Protein AF-A0AAV1DJA3-F1 (afdb_monomer)

Structure (mmCIF, N/CA/C/O backbone):
data_AF-A0AAV1DJA3-F1
#
_entry.id   AF-A0AAV1DJA3-F1
#
loop_
_atom_site.group_PDB
_atom_site.id
_atom_site.type_symbol
_atom_site.label_atom_id
_atom_site.label_alt_id
_atom_site.label_comp_id
_atom_site.label_asym_id
_atom_site.label_entity_i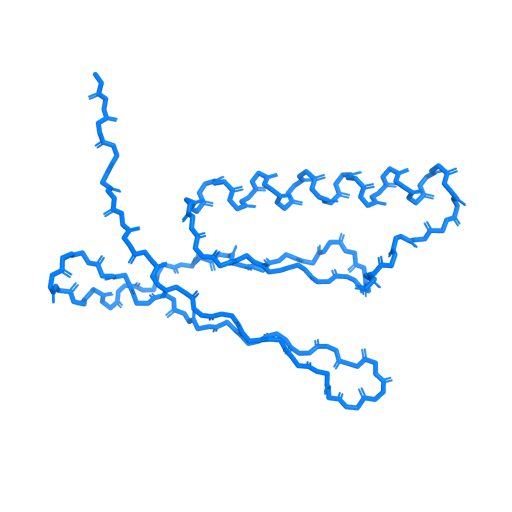d
_atom_site.label_seq_id
_atom_site.pdbx_PDB_ins_code
_atom_site.Cartn_x
_atom_site.Cartn_y
_atom_site.Cartn_z
_atom_site.occupancy
_atom_site.B_iso_or_equiv
_atom_site.auth_seq_id
_atom_site.auth_comp_id
_atom_site.auth_asym_id
_atom_site.auth_atom_id
_atom_site.pdbx_PDB_model_num
ATOM 1 N N . MET A 1 1 ? 29.871 1.042 -15.885 1.00 34.12 1 MET A N 1
ATOM 2 C CA . MET A 1 1 ? 28.523 1.605 -15.642 1.00 34.12 1 MET A CA 1
ATOM 3 C C . MET A 1 1 ? 27.510 0.701 -16.334 1.00 34.12 1 MET A C 1
ATOM 5 O O . MET A 1 1 ? 27.438 0.722 -17.554 1.00 34.12 1 MET A O 1
ATOM 9 N N . HIS A 1 2 ? 26.801 -0.158 -15.596 1.00 33.09 2 HIS A N 1
ATOM 10 C CA . HIS A 1 2 ? 25.740 -0.985 -16.181 1.00 33.09 2 HIS A CA 1
ATOM 11 C C . HIS A 1 2 ? 24.483 -0.128 -16.348 1.00 33.09 2 HIS A C 1
ATOM 13 O O . HIS A 1 2 ? 23.835 0.234 -15.368 1.00 33.09 2 HIS A O 1
ATOM 19 N N . ALA A 1 3 ? 24.175 0.246 -17.589 1.00 34.19 3 ALA A N 1
ATOM 20 C CA . ALA A 1 3 ? 22.924 0.906 -17.925 1.00 34.19 3 ALA A CA 1
ATOM 21 C C . ALA A 1 3 ? 21.793 -0.126 -17.834 1.00 34.19 3 ALA A C 1
ATOM 23 O O . ALA A 1 3 ? 21.682 -1.018 -18.675 1.00 34.19 3 ALA A O 1
ATOM 24 N N . TYR A 1 4 ? 20.969 -0.027 -16.792 1.00 40.41 4 TYR A N 1
ATOM 25 C CA . TYR A 1 4 ? 19.745 -0.814 -16.714 1.00 40.41 4 TYR A CA 1
ATOM 26 C C . TYR A 1 4 ? 18.798 -0.378 -17.843 1.00 40.41 4 TYR A C 1
ATOM 28 O O . TYR A 1 4 ? 18.645 0.828 -18.071 1.00 40.41 4 TYR A O 1
ATOM 36 N N . PRO A 1 5 ? 18.158 -1.316 -18.562 1.00 45.16 5 PRO A N 1
ATOM 37 C CA . PRO A 1 5 ? 17.194 -0.957 -19.588 1.00 45.16 5 PRO A CA 1
ATOM 38 C C . PRO A 1 5 ? 16.056 -0.136 -18.967 1.00 45.16 5 PRO A C 1
ATOM 40 O O . PRO A 1 5 ? 15.437 -0.567 -17.993 1.00 45.16 5 PRO A O 1
ATOM 43 N N . LYS A 1 6 ? 15.771 1.043 -19.536 1.00 44.66 6 LYS A N 1
ATOM 44 C CA . LYS A 1 6 ? 14.568 1.819 -19.217 1.00 44.66 6 LYS A CA 1
ATOM 45 C C . LYS A 1 6 ? 13.358 1.050 -19.746 1.00 44.66 6 LYS A C 1
ATOM 47 O O . LYS A 1 6 ? 13.099 1.050 -20.946 1.00 44.66 6 LYS A O 1
ATOM 52 N N . TYR A 1 7 ? 12.665 0.342 -18.864 1.00 50.00 7 TYR A N 1
ATOM 53 C CA . TYR A 1 7 ? 11.349 -0.206 -19.163 1.00 50.00 7 TYR A CA 1
ATOM 54 C C . TYR A 1 7 ? 10.310 0.845 -18.778 1.00 50.00 7 TYR A C 1
ATOM 56 O O . TYR A 1 7 ? 10.126 1.108 -17.592 1.00 50.00 7 TYR A O 1
ATOM 64 N N . ASP A 1 8 ? 9.631 1.427 -19.766 1.00 50.47 8 ASP A N 1
ATOM 65 C CA . ASP A 1 8 ? 8.432 2.228 -19.520 1.00 50.47 8 ASP A CA 1
ATOM 66 C C . ASP A 1 8 ? 7.280 1.269 -19.213 1.00 50.47 8 ASP A C 1
ATOM 68 O O . ASP A 1 8 ? 6.541 0.815 -20.091 1.00 50.47 8 ASP A O 1
ATOM 72 N N . THR A 1 9 ? 7.155 0.886 -17.945 1.00 54.56 9 THR A N 1
ATOM 73 C CA . THR A 1 9 ? 5.972 0.178 -17.463 1.00 54.56 9 THR A CA 1
ATOM 74 C C . THR A 1 9 ? 4.875 1.191 -17.190 1.00 54.56 9 THR A C 1
ATOM 76 O O . THR A 1 9 ? 4.820 1.791 -16.119 1.00 54.56 9 THR A O 1
ATOM 79 N N . ALA A 1 10 ? 4.003 1.383 -18.177 1.00 55.47 10 ALA A N 1
ATOM 80 C CA . ALA A 1 10 ? 2.730 2.051 -17.972 1.00 55.47 10 ALA A CA 1
ATOM 81 C C . ALA A 1 10 ? 1.810 1.093 -17.202 1.00 55.47 10 ALA A C 1
ATOM 83 O O . ALA A 1 10 ? 1.212 0.191 -17.785 1.00 55.47 10 ALA A O 1
ATOM 84 N N . THR A 1 11 ? 1.760 1.245 -15.881 1.00 65.00 11 THR A N 1
ATOM 85 C CA . THR A 1 11 ? 0.767 0.583 -15.029 1.00 65.00 11 THR A CA 1
ATOM 86 C C . THR A 1 11 ? -0.216 1.610 -14.516 1.00 65.00 11 THR A C 1
ATOM 88 O O . THR A 1 11 ? 0.179 2.569 -13.851 1.00 65.00 11 THR A O 1
ATOM 91 N N . THR A 1 12 ? -1.487 1.387 -14.824 1.00 70.88 12 THR A N 1
ATOM 92 C CA . THR A 1 12 ? -2.597 2.178 -14.307 1.00 70.88 12 THR A CA 1
ATOM 93 C C . THR A 1 12 ? -3.164 1.476 -13.082 1.00 70.88 12 THR A C 1
ATOM 95 O O . THR A 1 12 ? -3.480 0.287 -13.123 1.00 70.88 12 THR A O 1
ATOM 98 N N . THR A 1 13 ? -3.296 2.230 -11.998 1.00 74.56 13 THR A N 1
ATOM 99 C CA . THR A 1 13 ? -3.952 1.780 -10.773 1.00 74.56 13 THR A CA 1
ATOM 100 C C . THR A 1 13 ? -5.207 2.610 -10.572 1.00 74.56 13 THR A C 1
ATOM 102 O O . THR A 1 13 ? -5.137 3.838 -10.603 1.00 74.56 13 THR A O 1
ATOM 105 N N . LEU A 1 14 ? -6.340 1.950 -10.348 1.00 77.44 14 LEU A N 1
ATOM 106 C CA . LEU A 1 14 ? -7.601 2.596 -10.006 1.00 77.44 14 LEU A CA 1
ATOM 107 C C . LEU A 1 14 ? -7.984 2.205 -8.577 1.00 77.44 14 LEU A C 1
ATOM 109 O O . LEU A 1 14 ? -8.058 1.021 -8.260 1.00 77.44 14 LEU A O 1
ATOM 113 N N . GLY A 1 15 ? -8.244 3.194 -7.728 1.00 78.75 15 GLY A N 1
ATOM 114 C CA . GLY A 1 15 ? -8.837 2.991 -6.408 1.00 78.75 15 GLY A CA 1
ATOM 115 C C . GLY A 1 15 ? -10.214 3.635 -6.358 1.00 78.75 15 GLY A C 1
ATOM 116 O O . GLY A 1 15 ? -10.366 4.780 -6.782 1.00 78.75 15 GLY A O 1
ATOM 117 N N . PHE A 1 16 ? -11.210 2.917 -5.852 1.00 78.94 16 PHE A N 1
ATOM 118 C CA . PHE A 1 16 ? -12.529 3.479 -5.578 1.00 78.94 16 PHE A CA 1
ATOM 119 C C . PHE A 1 16 ? -13.111 2.888 -4.295 1.00 78.94 16 PHE A C 1
ATOM 121 O O . PHE A 1 16 ? -12.744 1.797 -3.857 1.00 78.94 16 PHE A O 1
ATOM 128 N N . ILE A 1 17 ? -14.016 3.645 -3.683 1.00 77.75 17 ILE A N 1
ATOM 129 C CA . ILE A 1 17 ? -14.746 3.240 -2.484 1.00 77.75 17 ILE A CA 1
ATOM 130 C C . ILE A 1 17 ? -16.100 2.720 -2.952 1.00 77.75 17 ILE A C 1
ATOM 132 O O . ILE A 1 17 ? -16.820 3.432 -3.657 1.00 77.75 17 ILE A O 1
ATOM 136 N N . TYR A 1 18 ? -16.439 1.488 -2.587 1.00 72.94 18 TYR A N 1
ATOM 137 C CA . TYR A 1 18 ? -17.730 0.892 -2.911 1.00 72.94 18 TYR A CA 1
ATOM 138 C C . TYR A 1 18 ? -18.410 0.433 -1.628 1.00 72.94 18 TYR A C 1
ATOM 140 O O . TYR A 1 18 ? -17.919 -0.468 -0.966 1.00 72.94 18 TYR A O 1
ATOM 148 N N . ASN A 1 19 ? -19.549 1.048 -1.293 1.00 62.44 19 ASN A N 1
ATOM 149 C CA . ASN A 1 19 ? -20.211 0.927 0.011 1.00 62.44 19 ASN A CA 1
ATOM 150 C C . ASN A 1 19 ? -19.331 1.354 1.202 1.00 62.44 19 ASN A C 1
ATOM 152 O O . ASN A 1 19 ? -18.117 1.494 1.103 1.00 62.44 19 ASN A O 1
ATOM 156 N N . SER A 1 20 ? -19.982 1.661 2.324 1.00 65.19 20 SER A N 1
ATOM 157 C CA . SER A 1 20 ? -19.434 2.350 3.501 1.00 65.19 20 SER A CA 1
ATOM 158 C C . SER A 1 20 ? -18.261 1.630 4.195 1.00 65.19 20 SER A C 1
ATOM 160 O O . SER A 1 20 ? -18.419 1.131 5.306 1.00 65.19 20 SER A O 1
ATOM 162 N N . GLY A 1 21 ? -17.078 1.61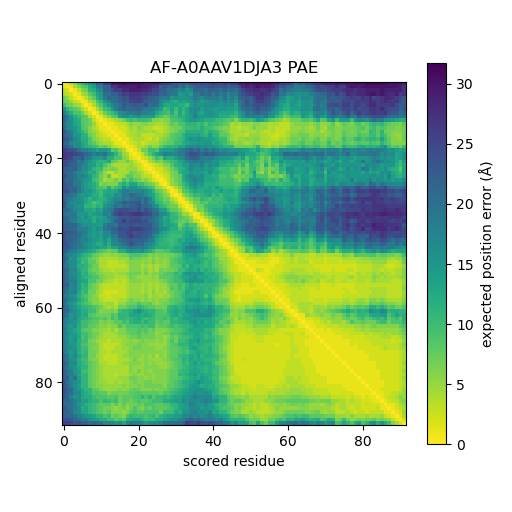1 3.579 1.00 64.94 21 GLY A N 1
ATOM 163 C CA . GLY A 1 21 ? -15.834 1.132 4.190 1.00 64.94 21 GLY A CA 1
ATOM 164 C C . GLY A 1 21 ? -14.976 0.222 3.314 1.00 64.94 21 GLY A C 1
ATOM 165 O O . GLY A 1 21 ? -13.794 0.068 3.620 1.00 64.94 21 GLY A O 1
ATOM 166 N N . ASP A 1 22 ? -15.511 -0.327 2.220 1.00 64.69 22 ASP A N 1
ATOM 167 C CA . ASP A 1 22 ? -14.746 -1.237 1.369 1.00 64.69 22 ASP A CA 1
ATOM 168 C C . ASP A 1 22 ? -14.002 -0.449 0.282 1.00 64.69 22 ASP A C 1
ATOM 170 O O . ASP A 1 22 ? -14.582 0.139 -0.636 1.00 64.69 22 ASP A O 1
ATOM 174 N N . VAL A 1 23 ? -12.674 -0.421 0.408 1.00 66.00 23 VAL A N 1
ATOM 175 C CA . VAL A 1 23 ? -11.778 0.156 -0.597 1.00 66.00 23 VAL A CA 1
ATOM 176 C C . VAL A 1 23 ? -11.366 -0.946 -1.558 1.00 66.00 23 VAL A C 1
ATOM 178 O O . VAL A 1 23 ? -10.664 -1.886 -1.181 1.00 66.00 23 VAL A O 1
ATOM 181 N N . MET A 1 24 ? -11.768 -0.811 -2.818 1.00 63.44 24 MET A N 1
ATOM 182 C CA . MET A 1 24 ? -11.380 -1.727 -3.879 1.00 63.44 24 MET A CA 1
ATOM 183 C C . MET A 1 24 ? -10.295 -1.072 -4.735 1.00 63.44 24 MET A C 1
ATOM 185 O O . MET A 1 24 ? -10.465 0.036 -5.249 1.00 63.44 24 MET A O 1
ATOM 189 N N . VAL A 1 25 ? -9.158 -1.756 -4.881 1.00 65.50 25 VAL A N 1
ATOM 190 C CA . VAL A 1 25 ? -8.061 -1.317 -5.751 1.00 65.50 25 VAL A CA 1
ATOM 191 C C . VAL A 1 25 ? -7.926 -2.300 -6.900 1.00 65.50 25 VAL A C 1
ATOM 193 O O . VAL A 1 25 ? -7.656 -3.482 -6.696 1.00 65.50 25 VAL A O 1
ATOM 196 N N . VAL A 1 26 ? -8.119 -1.796 -8.115 1.00 65.19 26 VAL A N 1
ATOM 197 C CA . VAL A 1 26 ? -7.950 -2.541 -9.360 1.00 65.19 26 VAL A CA 1
ATOM 198 C C . VAL A 1 26 ? -6.600 -2.167 -9.957 1.00 65.19 26 VAL A C 1
ATOM 200 O O . VAL A 1 26 ? -6.291 -0.991 -10.166 1.00 65.19 26 VAL A O 1
ATOM 203 N N . LEU A 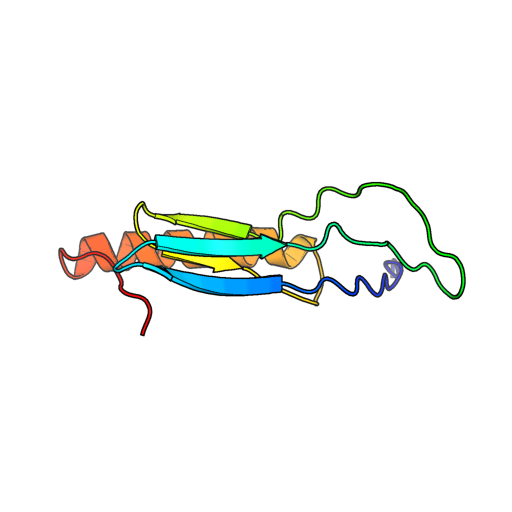1 27 ? -5.792 -3.185 -10.226 1.00 65.62 27 LEU A N 1
ATOM 204 C CA . LEU A 1 27 ? -4.482 -3.050 -10.851 1.00 65.62 27 LEU A CA 1
ATOM 205 C C . LEU A 1 27 ? -4.586 -3.572 -12.278 1.00 65.62 27 LEU A C 1
ATOM 207 O O . LEU A 1 27 ? -4.996 -4.715 -12.480 1.00 65.62 27 LEU A O 1
ATOM 211 N N . ASP A 1 28 ? -4.186 -2.768 -13.260 1.00 65.06 28 ASP A N 1
ATOM 212 C CA . ASP A 1 28 ? -3.948 -3.306 -14.595 1.00 65.06 28 ASP A CA 1
ATOM 213 C C . ASP A 1 28 ? -2.646 -4.123 -14.576 1.00 65.06 28 ASP A C 1
ATOM 215 O O . ASP A 1 28 ? -1.590 -3.635 -14.150 1.00 65.06 28 ASP A O 1
ATOM 219 N N . HIS A 1 29 ? -2.705 -5.386 -15.008 1.00 56.81 29 HIS A N 1
ATOM 220 C CA . HIS A 1 29 ? -1.508 -6.212 -15.125 1.00 56.81 29 HIS A CA 1
ATOM 221 C C . HIS A 1 29 ? -0.628 -5.647 -16.237 1.00 56.81 29 HIS A C 1
ATOM 223 O O . HIS A 1 29 ? -1.037 -5.527 -17.391 1.00 56.81 29 HIS A O 1
ATOM 229 N N . SER A 1 30 ? 0.605 -5.288 -15.878 1.00 52.41 30 SER A N 1
ATOM 230 C CA . SER A 1 30 ? 1.496 -4.532 -16.749 1.00 52.41 30 SER A CA 1
ATOM 231 C C . SER A 1 30 ? 1.670 -5.179 -18.120 1.00 52.41 30 SER A C 1
ATOM 233 O O . SER A 1 30 ? 2.244 -6.263 -18.235 1.00 52.41 30 SER A O 1
ATOM 235 N N . ARG A 1 31 ? 1.285 -4.451 -19.168 1.00 51.88 31 ARG A 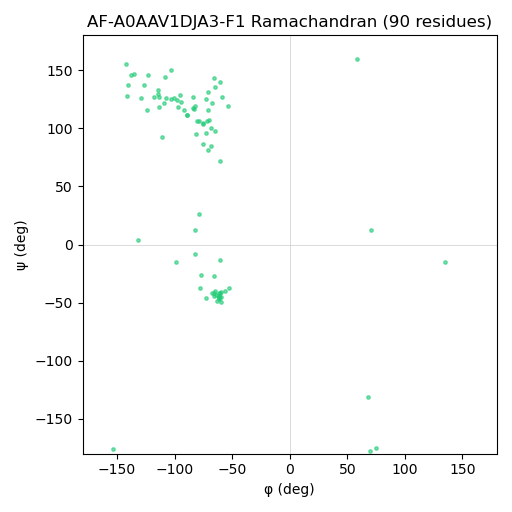N 1
ATOM 236 C CA . ARG A 1 31 ? 1.803 -4.662 -20.519 1.00 51.88 31 ARG A CA 1
ATOM 237 C C . ARG A 1 31 ? 3.217 -4.089 -20.557 1.00 51.88 31 ARG A C 1
ATOM 239 O O . ARG A 1 31 ? 3.397 -2.874 -20.584 1.00 51.88 31 ARG A O 1
ATOM 246 N N . THR A 1 32 ? 4.246 -4.931 -20.527 1.00 50.25 32 THR A N 1
ATOM 247 C CA . THR A 1 32 ? 5.627 -4.457 -20.677 1.00 50.25 32 THR A CA 1
ATOM 248 C C . THR A 1 32 ? 5.856 -4.002 -22.117 1.00 50.25 32 THR A C 1
ATOM 250 O O . THR A 1 32 ? 5.959 -4.820 -23.037 1.00 50.25 32 THR A O 1
ATOM 253 N N . ARG A 1 33 ? 5.940 -2.683 -22.325 1.00 47.09 33 ARG A N 1
ATOM 254 C CA . ARG A 1 33 ? 6.376 -2.081 -23.590 1.00 47.09 33 ARG A CA 1
ATOM 255 C C . ARG A 1 33 ? 7.903 -2.025 -23.601 1.00 47.09 33 ARG A C 1
ATOM 257 O O . ARG A 1 33 ? 8.511 -1.363 -22.764 1.00 47.09 33 ARG A O 1
ATOM 264 N N . ARG A 1 34 ? 8.537 -2.725 -24.543 1.00 51.34 34 ARG A N 1
ATOM 265 C CA . ARG A 1 34 ? 9.970 -2.565 -24.837 1.00 51.34 34 ARG A CA 1
ATOM 266 C C . ARG A 1 34 ? 10.065 -1.921 -26.220 1.00 51.34 34 ARG A C 1
ATOM 268 O O . ARG A 1 34 ? 9.986 -2.610 -27.233 1.00 51.34 34 ARG A O 1
ATOM 275 N N . GLY A 1 35 ? 10.136 -0.590 -26.268 1.00 59.06 35 GLY A N 1
ATOM 276 C CA . GLY A 1 35 ? 10.010 0.161 -27.524 1.00 59.06 35 GLY A CA 1
ATOM 277 C C . GLY A 1 35 ? 8.594 0.068 -28.117 1.00 59.06 35 GLY A C 1
ATOM 278 O O . GLY A 1 35 ? 7.611 0.264 -27.404 1.00 59.06 35 GLY A O 1
ATOM 279 N N . SER A 1 36 ? 8.478 -0.241 -29.412 1.00 50.06 36 SER A N 1
ATOM 280 C CA . SER A 1 3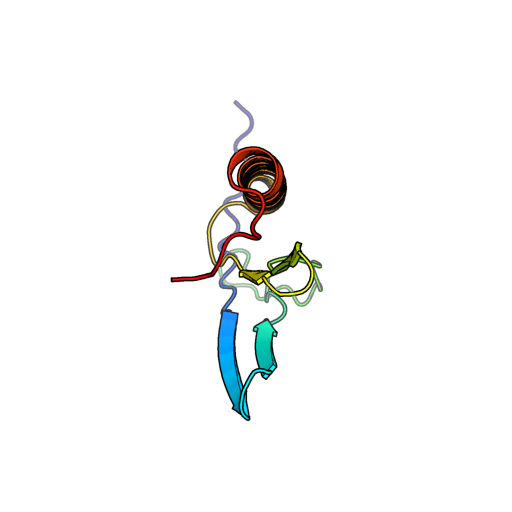6 ? 7.200 -0.410 -30.129 1.00 50.06 36 SER A CA 1
ATOM 281 C C . SER A 1 36 ? 6.550 -1.789 -29.953 1.00 50.06 36 SER A C 1
ATOM 283 O O . SER A 1 36 ? 5.400 -1.967 -30.352 1.00 50.06 36 SER A O 1
ATOM 285 N N . SER A 1 37 ? 7.238 -2.757 -29.339 1.00 47.62 37 SER A N 1
ATOM 286 C CA . SER A 1 37 ? 6.711 -4.112 -29.167 1.00 47.62 37 SER A CA 1
ATOM 287 C C . SER A 1 37 ? 6.031 -4.275 -27.807 1.00 47.62 37 SER A C 1
ATOM 289 O O . SER A 1 37 ? 6.641 -4.074 -26.751 1.00 47.62 37 SER A O 1
ATOM 291 N N . LEU A 1 38 ? 4.757 -4.668 -27.839 1.00 52.47 38 LEU A N 1
ATOM 292 C CA . LEU A 1 38 ? 4.032 -5.198 -26.688 1.00 52.47 38 LEU A CA 1
ATOM 293 C C . LEU A 1 38 ? 4.587 -6.592 -26.387 1.00 52.47 38 LEU A C 1
ATOM 295 O O . LEU A 1 38 ? 4.488 -7.487 -27.220 1.00 52.47 38 LEU A O 1
ATOM 299 N N . SER A 1 39 ? 5.200 -6.774 -25.220 1.00 51.84 39 SER A N 1
ATOM 300 C CA . SER A 1 39 ? 5.514 -8.113 -24.723 1.00 51.84 39 SER A CA 1
ATOM 301 C C . SER A 1 39 ? 4.414 -8.543 -23.757 1.00 51.84 39 SER A C 1
ATOM 303 O O . SER A 1 39 ? 4.183 -7.892 -22.740 1.00 51.84 39 SER A O 1
ATOM 305 N N . SER A 1 40 ? 3.718 -9.626 -24.098 1.00 44.41 40 SER A N 1
ATOM 306 C CA . SER A 1 40 ? 2.605 -10.212 -23.336 1.00 44.41 40 SER A CA 1
ATOM 307 C C . SER A 1 40 ? 3.075 -11.054 -22.146 1.00 44.41 40 SER A C 1
ATOM 309 O O . SER A 1 40 ? 2.399 -12.004 -21.763 1.00 44.41 40 SER A O 1
ATOM 311 N N . TYR A 1 41 ? 4.258 -10.773 -21.598 1.00 44.09 41 TYR A N 1
ATOM 312 C CA . TYR A 1 41 ? 4.749 -11.525 -20.452 1.00 44.09 41 TYR A CA 1
ATOM 313 C C . TYR A 1 41 ? 4.118 -10.951 -19.184 1.00 44.09 41 TYR A C 1
ATOM 315 O O . TYR A 1 41 ? 4.341 -9.772 -18.893 1.00 44.09 41 TYR A O 1
ATOM 323 N N . PRO A 1 42 ? 3.354 -11.749 -18.416 1.00 48.28 42 PRO A N 1
ATOM 324 C CA . PRO A 1 42 ? 2.893 -11.336 -17.105 1.00 48.28 42 PRO A CA 1
ATOM 325 C C . PRO A 1 42 ? 4.126 -11.185 -16.219 1.00 48.28 42 PRO A C 1
ATOM 327 O O . PRO A 1 42 ? 4.681 -12.151 -15.705 1.00 48.28 42 PRO A O 1
ATOM 330 N N . CYS A 1 43 ? 4.608 -9.957 -16.080 1.00 48.75 43 CYS A N 1
ATOM 331 C CA . CYS A 1 43 ? 5.512 -9.629 -15.001 1.00 48.75 43 CYS A CA 1
ATOM 332 C C . CYS A 1 43 ? 4.611 -9.354 -13.794 1.00 48.75 43 CYS A C 1
ATOM 334 O O . CYS A 1 43 ? 3.808 -8.420 -13.876 1.00 48.75 43 CYS A O 1
ATOM 336 N N . PRO A 1 44 ? 4.683 -10.143 -12.710 1.00 53.50 44 PRO A N 1
ATO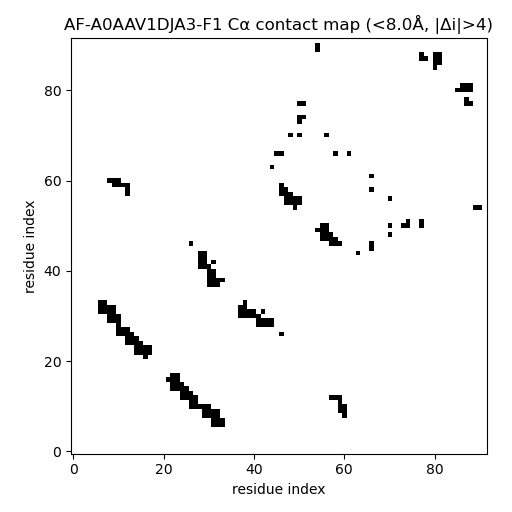M 337 C CA . PRO A 1 44 ? 3.970 -9.825 -11.484 1.00 53.50 44 PRO A CA 1
ATOM 338 C C . PRO A 1 44 ? 4.627 -8.575 -10.893 1.00 53.50 44 PRO A C 1
ATOM 340 O O . PRO A 1 44 ? 5.574 -8.649 -10.118 1.00 53.50 44 PRO A O 1
ATOM 343 N N . ILE A 1 45 ? 4.201 -7.399 -11.351 1.00 57.03 45 ILE A N 1
ATOM 344 C CA . ILE A 1 45 ? 4.539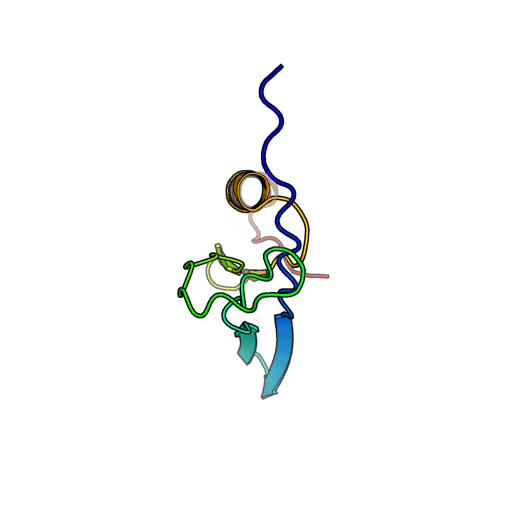 -6.159 -10.670 1.00 57.03 45 ILE A CA 1
ATOM 345 C C . ILE A 1 45 ? 3.572 -6.056 -9.505 1.00 57.03 45 ILE A C 1
ATOM 347 O O . ILE A 1 45 ? 2.387 -5.777 -9.691 1.00 57.03 45 ILE A O 1
ATOM 351 N N . GLU A 1 46 ? 4.086 -6.303 -8.309 1.00 68.88 46 GLU A N 1
ATOM 352 C CA . GLU A 1 46 ? 3.380 -6.028 -7.066 1.00 68.88 46 GLU A CA 1
ATOM 353 C C . GLU A 1 46 ? 3.321 -4.510 -6.866 1.00 68.88 46 GLU A C 1
ATOM 355 O O . GLU A 1 46 ? 4.127 -3.919 -6.160 1.00 68.88 46 GLU A O 1
ATOM 360 N N . ASN A 1 47 ? 2.372 -3.858 -7.537 1.00 75.94 47 ASN A N 1
ATOM 361 C CA . ASN A 1 47 ? 2.089 -2.425 -7.402 1.00 75.94 47 ASN A CA 1
ATOM 362 C C . ASN A 1 47 ? 1.193 -2.113 -6.195 1.00 75.94 47 ASN A C 1
ATOM 364 O O . ASN A 1 47 ? 0.649 -1.015 -6.103 1.00 75.94 47 ASN A O 1
ATOM 368 N N . LEU A 1 48 ? 1.000 -3.079 -5.297 1.00 80.69 48 LEU A N 1
ATOM 369 C CA . LEU A 1 48 ? 0.050 -3.031 -4.196 1.00 80.69 48 LEU A CA 1
ATOM 370 C C . LEU A 1 48 ? 0.669 -3.662 -2.954 1.00 80.69 48 LEU A C 1
ATOM 372 O O . LEU A 1 48 ? 1.277 -4.725 -3.035 1.00 80.69 48 LEU A O 1
ATOM 376 N N . CYS A 1 49 ? 0.468 -3.038 -1.800 1.00 84.75 49 CYS A N 1
ATOM 377 C CA . CYS A 1 49 ? 0.900 -3.572 -0.520 1.00 84.75 49 CYS A CA 1
ATOM 378 C C . CYS A 1 49 ? -0.144 -3.298 0.562 1.00 84.75 49 CYS A C 1
ATOM 380 O O . CYS A 1 49 ? -0.548 -2.155 0.782 1.00 84.75 49 CYS A O 1
ATOM 382 N N . VAL A 1 50 ? -0.545 -4.352 1.276 1.00 86.12 50 VAL A N 1
ATOM 383 C CA . VAL A 1 50 ? -1.326 -4.230 2.510 1.00 86.12 50 VAL A CA 1
ATOM 384 C C . VAL A 1 50 ? -0.379 -3.778 3.623 1.00 86.12 50 VAL A C 1
ATOM 386 O O . VAL A 1 50 ? 0.440 -4.554 4.134 1.00 86.12 50 VAL A O 1
ATOM 389 N N . LEU A 1 51 ? -0.478 -2.504 3.997 1.00 85.81 51 LEU A N 1
ATOM 390 C CA . LEU A 1 51 ? 0.360 -1.924 5.045 1.00 85.81 51 LEU A CA 1
ATOM 391 C C . LEU A 1 51 ? -0.072 -2.447 6.415 1.00 85.81 51 LEU A C 1
ATOM 393 O O . LEU A 1 51 ? 0.758 -2.895 7.200 1.00 85.81 51 LEU A O 1
ATOM 397 N N . ASN A 1 52 ? -1.381 -2.447 6.668 1.00 84.19 52 ASN A N 1
ATOM 398 C CA . ASN A 1 52 ? -2.009 -3.027 7.852 1.00 84.19 52 ASN A CA 1
ATOM 399 C C . ASN A 1 52 ? -3.458 -3.437 7.530 1.00 84.19 52 ASN A C 1
ATOM 401 O O . ASN A 1 52 ? -3.900 -3.315 6.392 1.00 84.19 52 ASN A O 1
ATOM 405 N N . SER A 1 53 ? -4.216 -3.905 8.526 1.00 83.12 53 SER A N 1
ATOM 406 C CA . SER A 1 53 ? -5.578 -4.421 8.323 1.00 83.12 53 SER A CA 1
ATOM 407 C C . SER A 1 53 ? -6.580 -3.417 7.737 1.00 83.12 53 SER A C 1
ATOM 409 O O . SER A 1 53 ? -7.682 -3.829 7.389 1.00 83.12 53 SER A O 1
ATOM 411 N N . HIS A 1 54 ? -6.267 -2.116 7.705 1.00 83.81 54 HIS A N 1
ATOM 412 C CA . HIS A 1 54 ? -7.172 -1.050 7.251 1.00 83.81 54 HIS A CA 1
ATOM 413 C C . HIS A 1 54 ? -6.511 -0.086 6.253 1.00 83.81 54 HIS A C 1
ATOM 415 O O . HIS A 1 54 ? -7.128 0.901 5.865 1.00 83.81 54 HIS A O 1
ATOM 421 N N . LEU A 1 55 ? -5.259 -0.339 5.852 1.00 85.31 55 LEU A N 1
ATOM 422 C CA . LEU A 1 55 ? -4.520 0.503 4.915 1.00 85.31 55 LEU A CA 1
ATOM 423 C C . LEU A 1 55 ? -3.935 -0.325 3.781 1.00 85.31 55 LEU A C 1
ATOM 425 O O . LEU A 1 55 ? -3.151 -1.254 3.992 1.00 85.31 55 LEU A O 1
ATOM 429 N N . LEU A 1 56 ? -4.267 0.106 2.571 1.00 85.81 56 LEU A N 1
ATOM 430 C CA . LEU A 1 56 ? -3.778 -0.439 1.322 1.00 85.81 56 LEU A CA 1
ATOM 431 C C . LEU A 1 56 ? -3.015 0.658 0.587 1.00 85.81 56 LEU A C 1
ATOM 433 O O . LEU A 1 56 ? -3.532 1.757 0.398 1.00 85.81 56 LEU A O 1
ATOM 437 N N . ALA A 1 57 ? -1.782 0.371 0.188 1.00 86.88 57 ALA A N 1
ATOM 438 C CA . ALA A 1 57 ? -0.979 1.272 -0.620 1.00 86.88 57 ALA A CA 1
ATOM 439 C C . ALA A 1 57 ? -0.851 0.722 -2.031 1.00 86.88 57 ALA A C 1
ATOM 441 O O . ALA A 1 57 ? -0.712 -0.486 -2.224 1.00 86.88 57 ALA A O 1
ATOM 442 N N . ALA A 1 58 ? -0.838 1.624 -3.005 1.00 84.50 58 ALA A N 1
ATOM 443 C CA . ALA A 1 58 ? -0.519 1.287 -4.375 1.00 84.50 58 ALA A CA 1
ATOM 444 C C . ALA A 1 58 ? 0.444 2.311 -4.971 1.00 84.50 58 ALA A C 1
ATOM 446 O O . ALA A 1 58 ? 0.391 3.491 -4.626 1.00 84.50 58 ALA A O 1
ATOM 447 N N . VAL A 1 59 ? 1.322 1.863 -5.865 1.00 80.06 59 VAL A N 1
ATOM 448 C CA . VAL A 1 59 ? 2.297 2.722 -6.545 1.00 80.06 59 VAL A CA 1
ATOM 449 C C . VAL A 1 59 ? 2.166 2.519 -8.049 1.00 80.06 59 VAL A C 1
ATOM 451 O O . VAL A 1 59 ? 2.011 1.399 -8.527 1.00 80.06 59 VAL A O 1
ATOM 454 N N . SER A 1 60 ? 2.208 3.617 -8.800 1.00 75.88 60 SER A N 1
ATOM 455 C CA . SER A 1 60 ? 2.229 3.607 -10.262 1.00 75.88 60 SER A CA 1
ATOM 456 C C . SER A 1 60 ? 3.460 4.358 -10.771 1.00 75.88 60 SER A C 1
ATOM 458 O O . SER A 1 60 ? 3.916 5.320 -10.153 1.00 75.88 60 SER A O 1
ATOM 460 N N . GLY A 1 61 ? 4.020 3.894 -11.892 1.00 70.31 61 GLY A N 1
ATOM 461 C CA . GLY A 1 61 ? 5.253 4.442 -12.464 1.00 70.31 61 GLY A CA 1
ATOM 462 C C . GLY A 1 61 ? 6.510 4.150 -11.633 1.00 70.31 61 GLY A C 1
ATOM 463 O O . GLY A 1 61 ? 6.470 3.463 -10.617 1.00 70.31 61 GLY A O 1
ATOM 464 N N . GLY A 1 62 ? 7.659 4.666 -12.073 1.00 68.25 62 GLY A N 1
ATOM 465 C CA . GLY A 1 62 ? 8.939 4.476 -11.382 1.00 68.25 62 GLY A CA 1
ATOM 466 C C . GLY A 1 62 ? 9.555 3.079 -11.544 1.00 68.25 62 GLY A C 1
ATOM 467 O O . GLY A 1 62 ? 9.086 2.239 -12.308 1.00 68.25 62 GLY A O 1
ATOM 468 N N . ASN A 1 63 ? 10.671 2.844 -10.850 1.00 70.31 63 ASN A N 1
ATOM 469 C CA . ASN A 1 63 ? 11.405 1.579 -10.911 1.00 70.31 63 ASN A CA 1
ATOM 470 C C . ASN A 1 63 ? 10.793 0.548 -9.944 1.00 70.31 63 ASN A C 1
ATOM 472 O O . ASN A 1 63 ? 10.703 0.815 -8.748 1.00 70.31 63 ASN A O 1
ATOM 476 N N . LYS A 1 64 ? 10.461 -0.651 -10.440 1.00 67.94 64 LYS A N 1
ATOM 477 C CA . LYS A 1 64 ? 9.868 -1.753 -9.657 1.00 67.94 64 LYS A CA 1
ATOM 478 C C . LYS A 1 64 ? 10.663 -2.118 -8.401 1.00 67.94 64 LYS A C 1
ATOM 480 O O . LYS A 1 64 ? 10.078 -2.403 -7.364 1.00 67.94 64 LYS A O 1
ATOM 485 N N . TYR A 1 65 ? 11.995 -2.073 -8.466 1.00 70.31 65 TYR A N 1
ATOM 486 C CA . TYR A 1 65 ? 12.841 -2.371 -7.304 1.00 70.31 65 TYR A CA 1
ATOM 487 C C . TYR A 1 65 ? 12.669 -1.339 -6.180 1.00 70.31 65 TYR A C 1
ATOM 489 O O . TYR A 1 65 ? 12.840 -1.659 -5.007 1.00 70.31 65 TYR A O 1
ATOM 497 N N . LEU A 1 66 ? 12.284 -0.106 -6.524 1.00 75.81 66 LEU A N 1
ATOM 498 C CA . LEU A 1 66 ? 11.981 0.925 -5.537 1.00 75.81 66 LEU A CA 1
ATOM 499 C C . LEU A 1 66 ? 10.609 0.717 -4.895 1.00 75.81 66 LEU A C 1
ATOM 501 O O . LEU A 1 66 ? 10.431 1.134 -3.757 1.00 75.81 66 LEU A O 1
ATOM 505 N N . HIS A 1 67 ? 9.654 0.062 -5.563 1.00 81.25 67 HIS A N 1
ATOM 506 C CA . HIS A 1 67 ? 8.321 -0.174 -4.992 1.00 81.25 67 HIS A CA 1
ATOM 507 C C . HIS A 1 67 ? 8.398 -1.022 -3.728 1.00 81.25 67 HIS A C 1
ATOM 509 O O . HIS A 1 67 ? 7.851 -0.632 -2.701 1.00 81.25 67 HIS A O 1
ATOM 515 N N . GLN A 1 68 ? 9.155 -2.122 -3.765 1.00 82.19 68 GLN A N 1
ATOM 516 C CA . GLN A 1 68 ? 9.356 -2.982 -2.594 1.00 82.19 68 GLN A CA 1
ATOM 517 C C . GLN A 1 68 ? 10.016 -2.231 -1.431 1.00 82.19 68 GLN A C 1
ATOM 519 O O . GLN A 1 68 ? 9.601 -2.377 -0.279 1.00 82.19 68 GLN A O 1
ATOM 524 N N . TYR A 1 69 ? 11.012 -1.391 -1.731 1.00 86.12 69 TYR A N 1
ATOM 525 C CA . TYR A 1 69 ? 11.660 -0.547 -0.728 1.00 86.12 69 TYR A CA 1
ATOM 526 C C . TYR A 1 69 ? 10.678 0.460 -0.115 1.00 86.12 69 TYR A C 1
ATOM 528 O O . TYR A 1 69 ? 10.579 0.563 1.106 1.00 86.12 69 TYR A O 1
ATOM 536 N N . VAL A 1 70 ? 9.913 1.167 -0.952 1.00 87.44 70 VAL A N 1
ATOM 537 C CA . VAL A 1 70 ? 8.921 2.156 -0.509 1.00 87.44 70 VAL A CA 1
ATOM 538 C C . VAL A 1 70 ? 7.839 1.499 0.344 1.00 87.44 70 VAL A C 1
ATOM 540 O O . VAL A 1 70 ? 7.514 2.025 1.406 1.00 87.44 70 VAL A O 1
ATOM 543 N N . PHE A 1 71 ? 7.317 0.339 -0.061 1.00 89.75 71 PHE A N 1
ATOM 544 C CA . PHE A 1 71 ? 6.318 -0.386 0.722 1.00 89.75 71 PHE A CA 1
ATOM 545 C C . PHE A 1 71 ? 6.857 -0.857 2.071 1.00 89.75 71 PHE A C 1
ATOM 547 O O . PHE A 1 71 ? 6.188 -0.672 3.086 1.00 89.75 71 PHE A O 1
ATOM 554 N N . SER A 1 72 ? 8.076 -1.401 2.100 1.00 90.06 72 SER A N 1
ATOM 555 C CA . SER A 1 72 ? 8.718 -1.834 3.348 1.00 90.06 72 SER A CA 1
ATOM 556 C C . SER A 1 72 ? 8.920 -0.657 4.303 1.00 90.06 72 SER A C 1
ATOM 558 O O . SER A 1 72 ? 8.552 -0.733 5.474 1.00 90.06 72 SER A O 1
ATOM 560 N N . TYR A 1 73 ? 9.426 0.464 3.785 1.00 91.88 73 TYR A N 1
ATOM 561 C CA . TYR A 1 73 ? 9.616 1.691 4.554 1.00 91.88 73 TYR A CA 1
ATOM 562 C C . TYR A 1 73 ? 8.294 2.250 5.091 1.00 91.88 73 TYR A C 1
ATOM 564 O O . TYR A 1 73 ? 8.193 2.623 6.260 1.00 91.88 73 TYR A O 1
ATOM 572 N N . LEU A 1 74 ? 7.257 2.303 4.253 1.00 92.00 74 LEU A N 1
ATOM 573 C CA . LEU A 1 74 ? 5.953 2.833 4.640 1.00 92.00 74 LEU A CA 1
ATOM 574 C C . LEU A 1 74 ? 5.294 1.964 5.717 1.00 92.00 74 LEU A C 1
ATOM 576 O O . LEU A 1 74 ? 4.747 2.497 6.682 1.00 92.00 74 LEU A O 1
ATOM 580 N N . LYS A 1 75 ? 5.415 0.638 5.599 1.00 92.88 75 LYS A N 1
ATOM 581 C CA . LYS A 1 75 ? 4.944 -0.313 6.609 1.00 92.88 75 LYS A CA 1
ATOM 582 C C . LYS A 1 75 ? 5.627 -0.090 7.957 1.00 92.88 75 LYS A C 1
ATOM 584 O O . LYS A 1 75 ? 4.942 0.117 8.955 1.00 92.88 75 LYS A O 1
ATOM 589 N N . GLU A 1 76 ? 6.958 0.001 7.967 1.00 94.38 76 GLU A N 1
ATOM 590 C CA . GLU A 1 76 ? 7.736 0.299 9.178 1.00 94.38 76 GLU A CA 1
ATOM 591 C C . GLU A 1 76 ? 7.289 1.616 9.837 1.00 94.38 76 GLU A C 1
ATOM 593 O O . GLU A 1 76 ? 7.178 1.710 11.062 1.00 94.38 76 GLU A O 1
ATOM 598 N N . LYS A 1 77 ? 6.998 2.651 9.039 1.00 94.06 77 LYS A N 1
ATOM 599 C CA . LYS A 1 77 ? 6.512 3.938 9.553 1.00 94.06 77 LYS A CA 1
ATOM 600 C C . LYS A 1 77 ? 5.117 3.845 10.159 1.00 94.06 77 LYS A C 1
ATOM 602 O O . LYS A 1 77 ? 4.897 4.435 11.218 1.00 94.06 77 LYS A O 1
ATOM 607 N N . CYS A 1 78 ? 4.200 3.113 9.530 1.00 92.44 78 CYS A N 1
ATOM 608 C CA . CYS A 1 78 ? 2.870 2.868 10.083 1.00 92.44 78 CYS A CA 1
ATOM 609 C C . CYS A 1 78 ? 2.947 2.115 11.418 1.00 92.44 78 CYS A C 1
ATOM 611 O O . CYS A 1 78 ? 2.285 2.513 12.378 1.00 92.44 78 CYS A O 1
ATOM 613 N N . ASP A 1 79 ? 3.789 1.086 11.498 1.00 92.81 79 ASP A N 1
ATOM 614 C CA . ASP A 1 79 ? 3.968 0.291 12.714 1.00 92.81 79 ASP A CA 1
ATOM 615 C C . ASP A 1 79 ? 4.592 1.131 13.835 1.00 92.81 79 ASP A C 1
ATOM 617 O O . ASP A 1 79 ? 4.089 1.161 14.960 1.00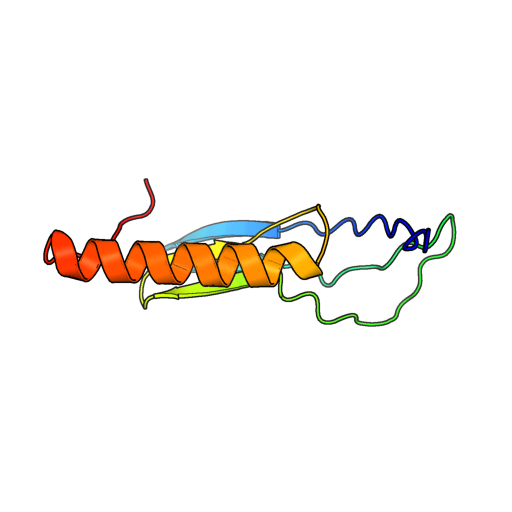 92.81 79 ASP A O 1
ATOM 621 N N . ARG A 1 80 ? 5.627 1.919 13.518 1.00 94.31 80 ARG A N 1
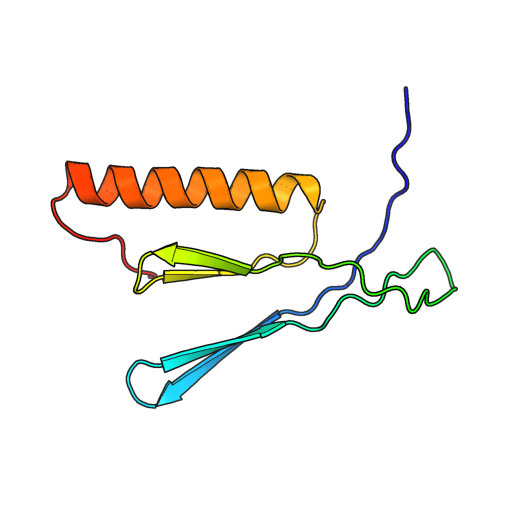ATOM 622 C CA . ARG A 1 80 ? 6.242 2.839 14.484 1.00 94.31 80 ARG A CA 1
ATOM 623 C C . ARG A 1 80 ? 5.252 3.885 14.990 1.00 94.31 80 ARG A C 1
ATOM 625 O O . ARG A 1 80 ? 5.248 4.184 16.181 1.00 94.31 80 ARG A O 1
ATOM 632 N N . HIS A 1 81 ? 4.415 4.443 14.115 1.00 94.06 81 HIS A N 1
ATOM 633 C CA . HIS A 1 81 ? 3.363 5.373 14.523 1.00 94.06 81 HIS A CA 1
ATOM 634 C C . HIS A 1 81 ? 2.389 4.712 15.504 1.00 94.06 81 HIS A C 1
ATOM 636 O O . HIS A 1 81 ? 2.095 5.293 16.548 1.00 94.06 81 HIS A O 1
ATOM 642 N N . ALA A 1 82 ? 1.957 3.480 15.215 1.00 92.25 82 ALA A N 1
ATOM 643 C CA . ALA A 1 82 ? 1.071 2.731 16.098 1.00 92.25 82 ALA A CA 1
ATOM 644 C C . ALA A 1 82 ? 1.681 2.506 17.488 1.00 92.25 82 ALA A C 1
ATOM 646 O O . ALA A 1 82 ? 0.986 2.688 18.487 1.00 92.25 82 ALA A O 1
ATOM 647 N N . CYS A 1 83 ? 2.980 2.202 17.565 1.00 93.12 83 CYS A N 1
ATOM 648 C CA . CYS A 1 83 ? 3.690 2.075 18.838 1.00 93.12 83 CYS A CA 1
ATOM 649 C C . CYS A 1 83 ? 3.800 3.403 19.605 1.00 93.12 83 CYS A C 1
ATOM 651 O O . CYS A 1 83 ? 3.635 3.412 20.820 1.00 93.12 83 CYS A O 1
ATOM 653 N N . MET A 1 84 ? 4.085 4.518 18.924 1.00 95.06 84 MET A N 1
ATOM 654 C CA . MET A 1 84 ? 4.313 5.813 19.586 1.00 95.06 84 MET A CA 1
ATOM 655 C C . MET A 1 84 ? 3.020 6.507 20.026 1.00 95.06 84 MET A C 1
ATOM 657 O O . MET A 1 84 ? 2.994 7.155 21.066 1.00 95.06 84 MET A O 1
ATOM 661 N N . VAL A 1 85 ? 1.958 6.404 19.225 1.00 94.00 85 VAL A N 1
ATOM 662 C CA . VAL A 1 85 ? 0.694 7.131 19.440 1.00 94.00 85 VAL A CA 1
ATOM 663 C C . VAL A 1 85 ? -0.363 6.246 20.112 1.00 94.00 85 VAL A C 1
ATOM 665 O O . VAL A 1 85 ? -1.371 6.743 20.610 1.00 94.00 85 VAL A O 1
ATOM 668 N N . GLY A 1 86 ? -0.159 4.924 20.127 1.00 91.56 86 GLY A N 1
ATOM 669 C CA . GLY A 1 86 ? -1.141 3.958 20.629 1.00 91.56 86 GLY A CA 1
ATOM 670 C C . GLY A 1 86 ? -2.375 3.818 19.730 1.00 91.56 86 GLY A C 1
ATOM 671 O O . GLY A 1 86 ? -3.380 3.242 20.141 1.00 91.56 86 GLY A O 1
ATOM 672 N N . LYS A 1 87 ? -2.328 4.361 18.507 1.00 89.00 87 LYS A N 1
ATOM 673 C CA . LYS A 1 87 ? -3.405 4.309 17.510 1.00 89.00 87 LYS A CA 1
ATOM 674 C C . LYS A 1 87 ? -2.826 4.035 16.129 1.00 89.00 87 LYS A C 1
ATOM 676 O O . LYS A 1 87 ? -1.734 4.491 15.807 1.00 89.00 87 LYS A O 1
ATOM 681 N N . ARG A 1 88 ? -3.564 3.291 15.302 1.00 86.75 88 ARG A N 1
ATOM 682 C CA . ARG A 1 88 ? -3.165 3.014 13.914 1.00 86.75 88 ARG A CA 1
ATOM 683 C C . ARG A 1 88 ? -3.177 4.304 13.094 1.00 86.75 88 ARG A C 1
ATOM 685 O O . ARG A 1 88 ? -4.065 5.134 13.274 1.00 86.75 88 ARG A O 1
ATOM 692 N N . ALA A 1 89 ? -2.216 4.432 12.181 1.00 84.38 89 ALA A N 1
ATOM 693 C CA . ALA A 1 89 ? -2.213 5.511 11.199 1.00 84.38 89 ALA A CA 1
ATOM 694 C C . ALA A 1 89 ? -3.474 5.426 10.321 1.00 84.38 89 ALA A C 1
ATOM 696 O O . ALA A 1 89 ? -3.878 4.328 9.932 1.00 84.38 89 ALA A O 1
ATOM 697 N N . SER A 1 90 ? -4.076 6.572 10.005 1.00 80.00 90 SER A N 1
ATOM 698 C CA . SER A 1 90 ? -5.178 6.684 9.047 1.00 80.00 90 SER A CA 1
ATOM 699 C C . SER A 1 90 ? -4.675 7.248 7.720 1.00 80.00 90 SER A C 1
ATOM 701 O O . SER A 1 90 ? -3.731 8.039 7.694 1.00 80.00 90 SER A O 1
ATOM 703 N N . ALA A 1 91 ? -5.320 6.859 6.621 1.00 69.81 91 ALA A N 1
ATOM 704 C CA . ALA A 1 91 ? -5.205 7.593 5.368 1.00 69.81 91 ALA A CA 1
ATOM 705 C C . ALA A 1 91 ? -5.960 8.919 5.544 1.00 69.81 91 ALA A C 1
ATOM 707 O O . ALA A 1 91 ? -7.065 8.913 6.091 1.00 69.81 91 ALA A O 1
ATOM 708 N N . ALA A 1 92 ? -5.323 10.031 5.180 1.00 53.09 92 ALA A N 1
ATOM 709 C CA . ALA A 1 92 ? -5.934 11.358 5.169 1.00 53.09 92 ALA A CA 1
ATOM 710 C C . ALA A 1 92 ? -6.582 11.633 3.810 1.00 53.09 92 ALA A C 1
ATOM 712 O O . ALA A 1 92 ? -6.020 11.145 2.800 1.00 53.09 92 ALA A O 1
#

Radius of gyration: 16.18 Å; Cα contacts (8 Å, |Δi|>4): 111; chains: 1; bounding box: 49×23×51 Å

Solvent-accessible surface area (backbone atoms only — not comparable to full-atom values): 5944 Å² total; per-residue (Å²): 135,87,80,74,82,88,64,62,51,70,40,59,72,47,74,49,77,58,68,102,80,46,75,48,74,50,71,54,80,42,56,41,34,63,80,95,45,81,41,90,58,84,55,89,72,76,43,60,44,76,60,50,102,89,41,76,46,74,63,65,59,81,61,72,78,52,46,59,52,51,50,52,52,51,30,55,50,41,53,50,43,23,70,75,71,75,44,76,72,74,90,129

Nearest PDB structures (foldseek):
  8vh7-assembly2_B  TM=4.304E-01  e=6.838E+00  Pasteurella multocida
  7cg0-assembly1_g  TM=2.688E-01  e=2.920E+00  Salmonella enterica subsp. enterica serovar Typhimurium str. LT2
  7cg0-assembly1_i  TM=2.678E-01  e=9.486E+00  Salmonella enterica subsp. enterica serovar Typhimurium str. LT2

Mean predicted aligned error: 10.84 Å

Foldseek 3Di:
DDDDQDWFFQKDKDWDDDPDQDIDIDTDQTQTDPDPDGDPDRDPQCQWDDLDPRDIHGDGDDDSVVSVVVSVVVSVVQVVCCVVVVDGDDDD

Sequence (92 aa):
MHAYPKYDTATTTLGFIYNSGDVMVVLDHSRTRRGSSLSSYPCPIENLCVLNSHLLAAVSGGNKYLHQYVFSYLKEKCDRHACMVGKRASAA

Organism: NCBI:txid529605

Secondary structure (DSSP, 8-state):
-------B----EEEEE-STT-EEEEEPPP-EEETTEEE--------EEEEETTEEEE--SS-HHHHHHHHHHHHHHHHHHHHHHSSPPPP-

pLDDT: mean 70.57, std 17.23, range [33.09, 95.06]